Protein AF-A0A8K0KEV2-F1 (afdb_monomer_lite)

Foldseek 3Di:
DDPPDDVVVLVVLVVPQDPDPQDPVNVLVSLVVRDDACVRVCPWDDDPNHTDDQVVFWDWDQDPVGTDTDGNDDPPVVVVVVVVVVVVVVVPDDDDCPVVVPPDPPCVVVVVVVVVVVVVVVVVVVVVVVVVVVVVVVVVVVVVVVVVVVVVVVVVVVVVPDD

Radius of gyration: 33.53 Å; chains: 1; bounding box: 60×102×65 Å

InterPro domains:
  IPR001873 Epithelial sodium channel [PF00858] (26-107)

Secondary structure (DSSP, 8-state):
------HHHHHHHHHTS-SS---HHHHHHHHHHHSPPHHHH---EEETTEEE-HHHHEEEEEETTEEEEEESPPPHHHHHHHHHHHHHHHTSS---GGGGGG---TTHHHHHHHHHHHHHHHHHHHHHHHHHHHHHHHHHHHHHHHHHHHHHHHHHHTTSS--

Organism: Ladona fulva (NCBI:txid123851)

Structure (mmCIF, N/CA/C/O backbone):
data_AF-A0A8K0KEV2-F1
#
_entry.id   AF-A0A8K0KEV2-F1
#
loop_
_atom_site.group_PDB
_atom_site.id
_atom_site.type_symbol
_atom_site.label_atom_id
_atom_site.label_alt_id
_atom_site.label_comp_id
_atom_site.label_asym_id
_atom_site.label_entity_id
_atom_site.label_seq_id
_atom_site.pdbx_PDB_ins_code
_atom_site.Cartn_x
_atom_site.Cartn_y
_atom_site.Cartn_z
_atom_site.occupancy
_atom_site.B_iso_or_equiv
_atom_site.auth_seq_id
_atom_site.auth_comp_id
_atom_site.auth_asym_id
_atom_site.auth_atom_id
_atom_site.pdbx_PDB_model_num
ATOM 1 N N . MET A 1 1 ? -9.443 -19.935 -9.274 1.00 38.56 1 MET A N 1
ATOM 2 C CA . MET A 1 1 ? -9.101 -18.503 -9.389 1.00 38.56 1 MET A CA 1
ATOM 3 C C . MET A 1 1 ? -8.298 -18.367 -10.666 1.00 38.56 1 MET A C 1
ATOM 5 O O . MET A 1 1 ? -7.188 -18.873 -10.711 1.00 38.56 1 MET A O 1
ATOM 9 N N . GLY A 1 2 ? -8.920 -17.880 -11.739 1.00 42.03 2 GLY A N 1
ATOM 10 C CA . GLY A 1 2 ? -8.251 -17.722 -13.029 1.00 42.03 2 GLY A CA 1
ATOM 11 C C . GLY A 1 2 ? -7.565 -16.366 -13.070 1.00 42.03 2 GLY A C 1
ATOM 12 O O . GLY A 1 2 ? -8.233 -15.355 -12.869 1.00 42.03 2 GLY A O 1
ATOM 13 N N . LEU A 1 3 ? -6.253 -16.357 -13.295 1.00 48.03 3 LEU A N 1
ATOM 14 C CA . LEU A 1 3 ? -5.526 -15.158 -13.698 1.00 48.03 3 LEU A CA 1
ATOM 15 C C . LEU A 1 3 ? -5.929 -14.878 -15.147 1.00 48.03 3 LEU A C 1
ATOM 17 O O . LEU A 1 3 ? -5.425 -15.498 -16.081 1.00 48.03 3 LEU A O 1
ATOM 21 N N . GLY A 1 4 ? -6.958 -14.052 -15.311 1.00 49.03 4 GLY A N 1
ATOM 22 C CA . GLY A 1 4 ? -7.401 -13.577 -16.610 1.00 49.03 4 GLY A CA 1
ATOM 23 C C . GLY A 1 4 ? -6.484 -12.457 -17.061 1.00 49.03 4 GLY A C 1
ATOM 24 O O . GLY A 1 4 ? -6.820 -11.298 -16.870 1.00 49.03 4 GLY A O 1
ATOM 25 N N . ASN A 1 5 ? -5.350 -12.813 -17.654 1.00 61.78 5 ASN A N 1
ATOM 26 C CA . ASN A 1 5 ? -4.525 -11.853 -18.368 1.00 61.78 5 ASN A CA 1
ATOM 27 C C . ASN A 1 5 ? -4.583 -12.254 -19.841 1.00 61.78 5 ASN A C 1
ATOM 29 O O . ASN A 1 5 ? -4.048 -13.294 -20.231 1.00 61.78 5 ASN A O 1
ATOM 33 N N . ASN A 1 6 ? -5.298 -11.473 -20.650 1.00 62.66 6 ASN A N 1
ATOM 34 C CA . ASN A 1 6 ? -5.353 -11.695 -22.088 1.00 62.66 6 ASN A CA 1
ATOM 35 C C . ASN A 1 6 ? -3.971 -11.331 -22.646 1.00 62.66 6 ASN A C 1
ATOM 37 O O . ASN A 1 6 ? -3.511 -10.202 -22.478 1.00 62.66 6 ASN A O 1
ATOM 41 N N . THR A 1 7 ? -3.274 -12.274 -23.280 1.00 62.88 7 THR A N 1
ATOM 42 C CA . THR A 1 7 ? -1.902 -12.075 -23.792 1.00 62.88 7 THR A CA 1
ATOM 43 C C . THR A 1 7 ? -1.780 -10.865 -24.722 1.00 62.88 7 THR A C 1
ATOM 45 O O . THR A 1 7 ? -0.732 -10.230 -24.767 1.00 62.88 7 THR A O 1
ATOM 48 N N . SER A 1 8 ? -2.868 -10.489 -25.396 1.00 65.88 8 SER A N 1
ATOM 49 C CA . SER A 1 8 ? -2.966 -9.289 -26.228 1.00 65.88 8 SER A CA 1
ATOM 50 C C . SER A 1 8 ? -2.873 -7.966 -25.455 1.00 65.88 8 SER A C 1
ATOM 52 O O . SER A 1 8 ? -2.347 -6.997 -25.990 1.00 65.88 8 SER A O 1
ATOM 54 N N . GLU A 1 9 ? -3.365 -7.901 -24.215 1.00 69.25 9 GLU A N 1
ATOM 55 C CA . GLU A 1 9 ? -3.320 -6.679 -23.388 1.00 69.25 9 GLU A CA 1
ATOM 56 C C . GLU A 1 9 ? -1.922 -6.445 -22.819 1.00 69.25 9 GLU A C 1
ATOM 58 O O . GLU A 1 9 ? -1.433 -5.318 -22.787 1.00 69.25 9 GLU A O 1
ATOM 63 N N . ILE A 1 10 ? -1.245 -7.529 -22.437 1.00 69.94 10 ILE A N 1
ATOM 64 C CA . ILE A 1 10 ? 0.146 -7.471 -21.993 1.00 69.94 10 ILE A CA 1
ATOM 65 C C . ILE A 1 10 ? 1.051 -7.018 -23.146 1.00 69.94 10 ILE A C 1
ATOM 67 O O . ILE A 1 10 ? 1.910 -6.170 -22.931 1.00 69.94 10 ILE A O 1
ATOM 71 N N . SER A 1 11 ? 0.842 -7.512 -24.373 1.00 69.88 11 SER A N 1
ATOM 72 C CA . SER A 1 11 ? 1.622 -7.071 -25.539 1.00 69.88 11 SER A CA 1
ATOM 73 C C . SER A 1 11 ? 1.519 -5.565 -25.799 1.00 69.88 11 SER A C 1
ATOM 75 O O . SER A 1 11 ? 2.543 -4.943 -26.060 1.00 69.88 11 SER A O 1
ATOM 77 N N . ALA A 1 12 ? 0.334 -4.968 -25.643 1.00 75.81 12 ALA A N 1
ATOM 78 C CA . ALA A 1 12 ? 0.164 -3.520 -25.779 1.00 75.81 12 ALA A CA 1
ATOM 79 C C . ALA A 1 12 ? 0.930 -2.729 -24.697 1.00 75.81 12 ALA A C 1
ATOM 81 O O . ALA A 1 12 ? 1.456 -1.658 -24.971 1.00 75.81 12 ALA A O 1
ATOM 82 N N . LEU A 1 13 ? 1.059 -3.277 -23.482 1.00 71.38 13 LEU A N 1
ATOM 83 C CA . LEU A 1 13 ? 1.837 -2.657 -22.401 1.00 71.38 13 LEU A CA 1
ATOM 84 C C . LEU A 1 13 ? 3.355 -2.744 -22.621 1.00 71.38 13 LEU A C 1
ATOM 86 O O . LEU A 1 13 ? 4.089 -1.900 -22.111 1.00 71.38 13 LEU A O 1
ATOM 90 N N . TYR A 1 14 ? 3.833 -3.742 -23.371 1.00 70.12 14 TYR A N 1
ATOM 91 C CA . TYR A 1 14 ? 5.242 -3.840 -23.763 1.00 70.12 14 TYR A CA 1
ATOM 92 C C . TYR A 1 14 ? 5.615 -2.868 -24.889 1.00 70.12 14 TYR A C 1
ATOM 94 O O . TYR A 1 14 ? 6.769 -2.456 -24.964 1.00 70.12 14 TYR A O 1
ATOM 102 N N . GLU A 1 15 ? 4.663 -2.489 -25.746 1.00 75.62 15 GLU A N 1
ATOM 103 C CA . GLU A 1 15 ? 4.885 -1.507 -26.820 1.00 75.62 15 GLU A CA 1
ATOM 104 C C . GLU A 1 15 ? 5.100 -0.080 -26.282 1.00 75.62 15 GLU A C 1
ATOM 106 O O . GLU A 1 15 ? 5.803 0.707 -26.912 1.00 75.62 15 GLU A O 1
ATOM 111 N N . ASP A 1 16 ? 4.569 0.227 -25.093 1.00 69.25 16 ASP A N 1
ATOM 112 C CA . ASP A 1 16 ? 4.727 1.521 -24.413 1.00 69.25 16 ASP A CA 1
ATOM 113 C C . ASP A 1 16 ? 6.055 1.663 -23.638 1.00 69.25 16 ASP A C 1
ATOM 115 O O . ASP A 1 16 ? 6.343 2.736 -23.099 1.00 69.25 16 ASP A O 1
ATOM 119 N N . LEU A 1 17 ? 6.871 0.604 -23.541 1.00 70.88 17 LEU A N 1
ATOM 120 C CA . LEU A 1 17 ? 8.152 0.670 -22.833 1.00 70.88 17 LEU A CA 1
ATOM 121 C C . LEU A 1 17 ? 9.185 1.471 -23.645 1.00 70.88 17 LEU A C 1
ATOM 123 O O . LEU A 1 17 ? 9.342 1.243 -24.849 1.00 70.88 17 LEU A O 1
ATOM 127 N N . PRO A 1 18 ? 9.938 2.387 -23.009 1.00 67.50 18 PRO A N 1
ATOM 128 C CA . PRO A 1 18 ? 10.960 3.156 -23.702 1.00 67.50 18 PRO A CA 1
ATOM 129 C C . PRO A 1 18 ? 12.048 2.225 -24.253 1.00 67.50 18 PRO A C 1
ATOM 131 O O . PRO A 1 18 ? 12.607 1.390 -23.543 1.00 67.50 18 PRO A O 1
ATOM 134 N N . ALA A 1 19 ? 12.381 2.390 -25.533 1.00 66.12 19 ALA A N 1
ATOM 135 C CA . ALA A 1 19 ? 13.512 1.708 -26.152 1.00 66.12 19 ALA A CA 1
ATOM 136 C C . ALA A 1 19 ? 14.830 2.347 -25.660 1.00 66.12 19 ALA A C 1
ATOM 138 O O . ALA A 1 19 ? 15.356 3.262 -26.293 1.00 66.12 19 ALA A O 1
ATOM 139 N N . GLY A 1 20 ? 15.338 1.911 -24.503 1.00 73.75 20 GLY A N 1
ATOM 140 C CA . GLY A 1 20 ? 16.535 2.467 -23.858 1.00 73.75 20 GLY A CA 1
ATOM 141 C C . GLY A 1 20 ? 16.855 1.828 -22.500 1.00 73.75 20 GLY A C 1
ATOM 142 O O . GLY A 1 20 ? 16.303 0.783 -22.160 1.00 73.75 20 GLY A O 1
ATOM 143 N N . GLU A 1 21 ? 17.766 2.434 -21.729 1.00 77.75 21 GLU A N 1
ATOM 144 C CA . GLU A 1 21 ? 17.955 2.063 -20.317 1.00 77.75 21 GLU A CA 1
ATOM 145 C C . GLU A 1 21 ? 16.651 2.309 -19.551 1.00 77.75 21 GLU A C 1
ATOM 147 O O . GLU A 1 21 ? 16.097 3.403 -19.600 1.00 77.75 21 GLU A O 1
ATOM 152 N N . ILE A 1 22 ? 16.159 1.275 -18.868 1.00 75.38 22 ILE A N 1
ATOM 153 C CA . ILE A 1 22 ? 14.928 1.345 -18.080 1.00 75.38 22 ILE A CA 1
ATOM 154 C C . ILE A 1 22 ? 15.274 2.000 -16.743 1.00 75.38 22 ILE A C 1
ATOM 156 O O . ILE A 1 22 ? 16.034 1.429 -15.953 1.00 75.38 22 ILE A O 1
ATOM 160 N N . GLU A 1 23 ? 14.725 3.185 -16.476 1.00 82.38 23 GLU A N 1
ATOM 161 C CA . GLU A 1 23 ? 14.857 3.793 -15.156 1.00 82.38 23 GLU A CA 1
ATOM 162 C C . GLU A 1 23 ? 14.042 3.003 -14.122 1.00 82.38 23 GLU A C 1
ATOM 164 O O . GLU A 1 23 ? 13.037 2.353 -14.421 1.00 82.38 23 GLU A O 1
ATOM 169 N N . GLY A 1 24 ? 14.469 3.055 -12.859 1.00 77.62 24 GLY A N 1
ATOM 170 C CA . GLY A 1 24 ? 13.795 2.323 -11.784 1.00 77.62 24 GLY A CA 1
ATOM 171 C C . GLY A 1 24 ? 12.327 2.722 -11.595 1.00 77.62 24 GLY A C 1
ATOM 172 O O . GLY A 1 24 ? 11.545 1.913 -11.102 1.00 77.62 24 GLY A O 1
ATOM 173 N N . ASP A 1 25 ? 11.946 3.936 -11.989 1.00 81.06 25 ASP A N 1
ATOM 174 C CA . ASP A 1 25 ? 10.561 4.401 -11.912 1.00 81.06 25 ASP A CA 1
ATOM 175 C C . ASP A 1 25 ? 9.707 3.879 -13.083 1.00 81.06 25 ASP A C 1
ATOM 177 O O . ASP A 1 25 ? 8.580 3.448 -12.846 1.00 81.06 25 ASP A O 1
ATOM 181 N N . ASP A 1 26 ? 10.267 3.753 -14.293 1.00 82.12 26 ASP A N 1
ATOM 182 C CA . ASP A 1 26 ? 9.579 3.135 -15.440 1.00 82.12 26 ASP A CA 1
ATOM 183 C C . ASP A 1 26 ? 9.218 1.670 -15.154 1.00 82.12 26 ASP A C 1
ATOM 185 O O . ASP A 1 26 ? 8.117 1.204 -15.461 1.00 82.12 26 ASP A O 1
ATOM 189 N N . MET A 1 27 ? 10.132 0.940 -14.506 1.00 80.56 27 MET A N 1
ATOM 190 C CA . MET A 1 27 ? 9.892 -0.447 -14.108 1.00 80.56 27 MET A CA 1
ATOM 191 C C . MET A 1 27 ? 8.780 -0.556 -13.055 1.00 80.56 27 MET A C 1
ATOM 193 O O . MET A 1 27 ? 7.936 -1.447 -13.141 1.00 80.56 27 MET A O 1
ATOM 197 N N . LYS A 1 28 ? 8.742 0.347 -12.067 1.00 81.69 28 LYS A N 1
ATOM 198 C CA . LYS A 1 28 ? 7.675 0.365 -11.050 1.00 81.69 28 LYS A CA 1
ATOM 199 C C . LYS A 1 28 ? 6.312 0.627 -11.679 1.00 81.69 28 LYS A C 1
ATOM 201 O O . LYS A 1 28 ? 5.355 -0.076 -11.357 1.00 81.69 28 LYS A O 1
ATOM 206 N N . ASP A 1 29 ? 6.237 1.600 -12.583 1.00 83.62 29 ASP A N 1
ATOM 207 C CA . ASP A 1 29 ? 5.000 1.960 -13.272 1.00 83.62 29 ASP A CA 1
ATOM 208 C C . ASP A 1 29 ? 4.502 0.820 -14.161 1.00 83.62 29 ASP A C 1
ATOM 210 O O . ASP A 1 29 ? 3.303 0.533 -14.198 1.00 83.62 29 ASP A O 1
ATOM 214 N N . PHE A 1 30 ? 5.415 0.125 -14.843 1.00 83.44 30 PHE A N 1
ATOM 215 C CA . PHE A 1 30 ? 5.082 -1.079 -15.595 1.00 83.44 30 PHE A CA 1
ATOM 216 C C . PHE A 1 30 ? 4.527 -2.176 -14.679 1.00 83.44 30 PHE A C 1
ATOM 218 O O . PHE A 1 30 ? 3.430 -2.680 -14.924 1.00 83.44 30 PHE A O 1
ATOM 225 N N . MET A 1 31 ? 5.230 -2.496 -13.586 1.00 83.00 31 MET A N 1
ATOM 226 C CA . MET A 1 31 ? 4.808 -3.521 -12.624 1.00 83.00 31 MET A CA 1
ATOM 227 C C . MET A 1 31 ? 3.432 -3.222 -12.018 1.00 83.00 31 MET A C 1
ATOM 229 O O . MET A 1 31 ? 2.613 -4.13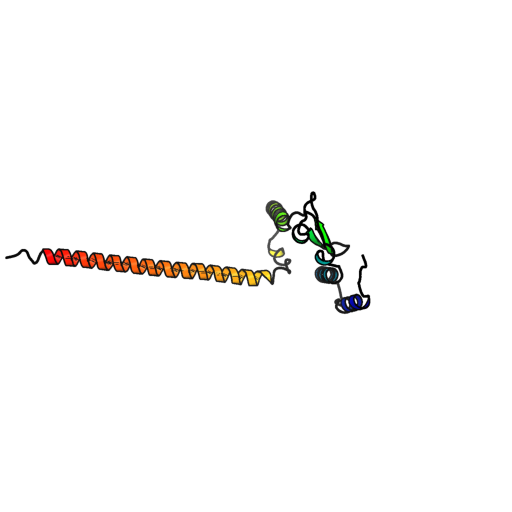4 -11.884 1.00 83.00 31 MET A O 1
ATOM 233 N N . ALA A 1 32 ? 3.146 -1.954 -11.715 1.00 82.50 32 ALA A N 1
ATOM 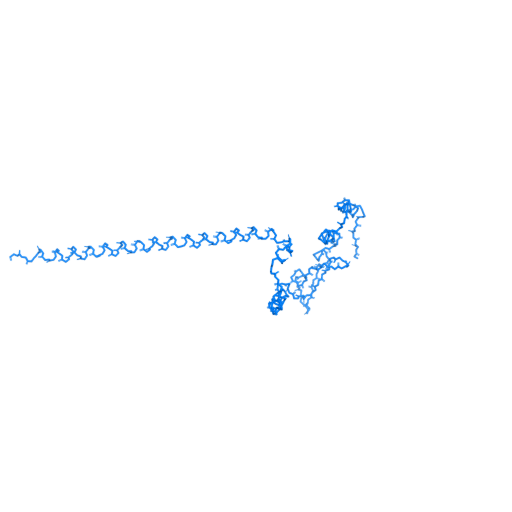234 C CA . ALA A 1 32 ? 1.848 -1.513 -11.209 1.00 82.50 32 ALA A CA 1
ATOM 235 C C . ALA A 1 32 ? 0.708 -1.673 -12.233 1.00 82.50 32 ALA A C 1
ATOM 237 O O . ALA A 1 32 ? -0.441 -1.856 -11.837 1.00 82.50 32 ALA A O 1
ATOM 238 N N . LYS A 1 33 ? 1.003 -1.619 -13.540 1.00 83.31 33 LYS A N 1
ATOM 239 C CA . LYS A 1 33 ? 0.006 -1.810 -14.608 1.00 83.31 33 LYS A CA 1
ATOM 240 C C . LYS A 1 33 ? -0.279 -3.281 -14.904 1.00 83.31 33 LYS A C 1
ATOM 242 O O . LYS A 1 33 ? -1.415 -3.617 -15.225 1.00 83.31 33 LYS A O 1
ATOM 247 N N . VAL A 1 34 ? 0.738 -4.143 -14.846 1.00 84.56 34 VAL A N 1
ATOM 248 C CA . VAL A 1 34 ? 0.605 -5.561 -15.240 1.00 84.56 34 VAL A CA 1
ATOM 249 C C . VAL A 1 34 ? 0.189 -6.481 -14.094 1.00 84.56 34 VAL A C 1
ATOM 251 O O . VAL A 1 34 ? -0.312 -7.580 -14.340 1.00 84.56 34 VAL A O 1
ATOM 254 N N . THR A 1 35 ? 0.397 -6.056 -12.847 1.00 85.50 35 THR A N 1
ATOM 255 C CA . THR A 1 35 ? 0.075 -6.859 -11.662 1.00 85.50 35 THR A CA 1
ATOM 256 C C . THR A 1 35 ? -1.332 -6.524 -11.157 1.00 85.50 35 THR A C 1
ATOM 258 O O . THR A 1 35 ? -1.672 -5.345 -11.062 1.00 85.50 35 THR A O 1
ATOM 261 N N . PRO A 1 36 ? -2.161 -7.518 -10.785 1.00 88.75 36 PRO A N 1
ATOM 262 C CA . PRO A 1 36 ? -3.433 -7.256 -10.116 1.00 88.75 36 PRO A CA 1
ATOM 263 C C . PRO A 1 36 ? -3.243 -6.449 -8.824 1.00 88.75 36 PRO A C 1
ATOM 265 O O . PRO A 1 36 ? -2.370 -6.770 -8.018 1.00 88.75 36 PRO A O 1
ATOM 268 N N . SER A 1 37 ? -4.091 -5.445 -8.589 1.00 91.38 37 SER A N 1
ATOM 269 C CA . SER A 1 37 ? -4.029 -4.649 -7.356 1.00 91.38 37 SER A CA 1
ATOM 270 C C . SER A 1 37 ? -4.533 -5.432 -6.140 1.00 91.38 37 SER A C 1
ATOM 272 O O . SER A 1 37 ? -5.286 -6.408 -6.270 1.00 91.38 37 SER A O 1
ATOM 274 N N . CYS A 1 38 ? -4.235 -4.956 -4.925 1.00 93.06 38 CYS A N 1
ATOM 275 C CA . CYS A 1 38 ? -4.778 -5.569 -3.709 1.00 93.06 38 CYS A CA 1
ATOM 276 C C . CYS A 1 38 ? -6.308 -5.547 -3.680 1.00 93.06 38 CYS A C 1
ATOM 278 O O . CYS A 1 38 ? -6.936 -6.479 -3.182 1.00 93.06 38 CYS A O 1
ATOM 280 N N . ARG A 1 39 ? -6.935 -4.519 -4.260 1.00 92.38 39 ARG A N 1
ATOM 281 C CA . ARG A 1 39 ? -8.398 -4.424 -4.395 1.00 92.38 39 ARG A CA 1
ATOM 282 C C . ARG A 1 39 ? -8.969 -5.513 -5.306 1.00 92.38 39 ARG A C 1
ATOM 284 O O . ARG A 1 39 ? -10.096 -5.988 -5.103 1.00 92.38 39 ARG A O 1
ATOM 291 N N . ASP A 1 40 ? -8.204 -5.925 -6.307 1.00 91.75 40 ASP A N 1
ATOM 292 C CA . ASP A 1 40 ? -8.638 -6.933 -7.265 1.00 91.75 40 ASP A CA 1
ATOM 293 C C . ASP A 1 40 ? -8.597 -8.335 -6.670 1.00 91.75 40 ASP A C 1
ATOM 295 O O . ASP A 1 40 ? -9.498 -9.127 -6.944 1.00 91.75 40 ASP A O 1
ATOM 299 N N . ILE A 1 41 ? -7.639 -8.614 -5.785 1.00 91.69 41 ILE A N 1
ATOM 300 C CA . ILE A 1 41 ? -7.470 -9.947 -5.193 1.00 91.69 41 ILE A CA 1
ATOM 301 C C . ILE A 1 41 ? -8.109 -10.091 -3.802 1.00 91.69 41 ILE A C 1
ATOM 303 O O . ILE A 1 41 ? -8.675 -11.141 -3.487 1.00 91.69 41 ILE A O 1
ATOM 307 N N . LEU A 1 42 ? -8.101 -9.044 -2.972 1.00 95.25 42 LEU A N 1
ATOM 308 C CA . LEU A 1 42 ? -8.627 -9.076 -1.606 1.00 95.25 42 LEU A CA 1
ATOM 309 C C . LEU A 1 42 ? -10.118 -8.729 -1.593 1.00 95.25 42 LEU A C 1
ATOM 311 O O . LEU A 1 42 ? -10.518 -7.581 -1.408 1.00 95.25 42 LEU A O 1
ATOM 315 N N . LYS A 1 43 ? -10.970 -9.739 -1.782 1.00 94.12 43 LYS A N 1
ATOM 316 C CA . LYS A 1 43 ? -12.430 -9.539 -1.775 1.00 94.12 43 LYS A CA 1
ATOM 317 C C . LYS A 1 43 ? -13.046 -9.554 -0.377 1.00 94.12 43 LYS A C 1
ATOM 319 O O . LYS A 1 43 ? -14.033 -8.866 -0.153 1.00 94.12 43 LYS A O 1
ATOM 324 N N . HIS A 1 44 ? -12.517 -10.374 0.530 1.00 95.38 44 HIS A N 1
ATOM 325 C CA . HIS A 1 44 ? -13.075 -10.585 1.868 1.00 95.38 44 HIS A CA 1
ATOM 326 C C . HIS A 1 44 ? -11.948 -10.794 2.879 1.00 95.38 44 HIS A C 1
ATOM 328 O O . HIS A 1 44 ? -11.103 -11.663 2.676 1.00 95.38 44 HIS A O 1
ATOM 334 N N . CYS A 1 45 ? -11.977 -10.055 3.990 1.00 96.25 45 CYS A N 1
ATOM 335 C CA . CYS A 1 45 ? -10.996 -10.178 5.064 1.00 96.25 45 CYS A CA 1
ATOM 336 C C . CYS A 1 45 ? -11.681 -10.419 6.406 1.00 96.25 45 CYS A C 1
ATOM 338 O O . CYS A 1 45 ? -12.727 -9.841 6.713 1.00 96.25 45 CYS A O 1
ATOM 340 N N . ARG A 1 46 ? -11.070 -11.282 7.219 1.00 97.31 46 ARG A N 1
ATOM 341 C C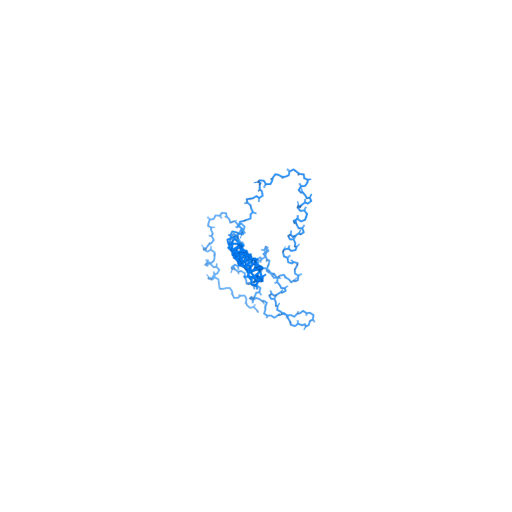A . ARG A 1 46 ? -11.436 -11.476 8.620 1.00 97.31 46 ARG A CA 1
ATOM 342 C C . ARG A 1 46 ? -10.179 -11.473 9.469 1.00 97.31 46 ARG A C 1
ATOM 344 O O . ARG A 1 46 ? -9.221 -12.165 9.137 1.00 97.31 46 ARG A O 1
ATOM 351 N N . TRP A 1 47 ? -10.211 -10.755 10.581 1.00 95.88 47 TRP A N 1
ATOM 352 C CA . TRP A 1 47 ? -9.135 -10.747 11.562 1.00 95.88 47 TRP A CA 1
ATOM 353 C C . TRP A 1 47 ? -9.710 -11.017 12.945 1.00 95.88 47 TRP A C 1
ATOM 355 O O . TRP A 1 47 ? -10.722 -10.435 13.329 1.00 95.88 47 TRP A O 1
ATOM 365 N N . ALA A 1 48 ? -9.112 -11.973 13.662 1.00 95.69 48 ALA A N 1
ATOM 366 C CA . ALA A 1 48 ? -9.606 -12.451 14.954 1.00 95.69 48 ALA A CA 1
ATOM 367 C C . ALA A 1 48 ? -11.095 -12.870 14.922 1.00 95.69 48 ALA A C 1
ATOM 369 O O . ALA A 1 48 ? -11.823 -12.705 15.893 1.00 95.69 48 ALA A O 1
ATOM 370 N N . GLY A 1 49 ? -11.558 -13.398 13.783 1.00 96.12 49 GLY A N 1
ATOM 371 C CA . GLY A 1 49 ? -12.952 -13.806 13.568 1.00 96.12 49 GLY A CA 1
ATOM 372 C C . GLY A 1 49 ? -13.899 -12.684 13.127 1.00 96.12 49 GLY A C 1
ATOM 373 O O . GLY A 1 49 ? -14.991 -12.978 12.638 1.00 96.12 49 GLY A O 1
ATOM 374 N N . PHE A 1 50 ? -13.479 -11.420 13.204 1.00 97.25 50 PHE A N 1
ATOM 375 C CA . PHE A 1 50 ? -14.299 -10.271 12.825 1.00 97.25 50 PHE A CA 1
ATOM 376 C C . PHE A 1 50 ? -14.093 -9.892 11.356 1.00 97.25 50 PHE A C 1
ATOM 378 O O . PHE A 1 50 ? -12.951 -9.877 10.893 1.00 97.25 50 PHE A O 1
ATOM 385 N N . PRO A 1 51 ? -15.167 -9.594 10.599 1.00 97.44 51 PRO A N 1
ATOM 386 C CA . PRO A 1 51 ? -15.036 -9.039 9.259 1.00 97.44 51 PRO A CA 1
ATOM 387 C C . PRO A 1 51 ? -14.395 -7.651 9.333 1.00 97.44 51 PRO A C 1
ATOM 389 O O . PRO A 1 51 ? -14.782 -6.831 10.164 1.00 97.44 51 PRO A O 1
ATOM 392 N N . ILE A 1 52 ? -13.426 -7.399 8.457 1.00 96.81 52 ILE A N 1
ATOM 393 C CA . ILE A 1 52 ? -12.712 -6.121 8.374 1.00 96.81 52 ILE A CA 1
ATOM 394 C C . ILE A 1 52 ? -12.583 -5.673 6.919 1.00 96.81 52 ILE A C 1
ATOM 396 O O . ILE A 1 52 ? -12.662 -6.490 5.996 1.00 96.81 52 ILE A O 1
ATOM 400 N N . ASN A 1 53 ? -12.349 -4.380 6.712 1.00 95.56 53 ASN A N 1
ATOM 401 C CA . ASN A 1 53 ? -12.046 -3.844 5.394 1.00 95.56 53 ASN A CA 1
ATOM 402 C C . ASN A 1 53 ? -10.598 -4.185 5.008 1.00 95.56 53 ASN A C 1
ATOM 404 O O . ASN A 1 53 ? -9.655 -3.715 5.640 1.00 95.56 53 ASN A O 1
ATOM 408 N N . CYS A 1 54 ? -10.419 -4.986 3.955 1.00 95.44 54 CYS A N 1
ATOM 409 C CA . CYS A 1 54 ? -9.097 -5.382 3.466 1.00 95.44 54 CYS A CA 1
ATOM 410 C C . CYS A 1 54 ? -8.200 -4.179 3.140 1.00 95.44 54 CYS A C 1
ATOM 412 O O . CYS A 1 54 ? -7.017 -4.192 3.466 1.00 95.44 54 CYS A O 1
ATOM 414 N N . LEU A 1 55 ? -8.765 -3.133 2.530 1.00 92.00 55 LEU A N 1
ATOM 415 C CA . LEU A 1 55 ? -8.005 -1.975 2.047 1.00 92.00 55 LEU A CA 1
ATOM 416 C C . LEU A 1 55 ? -7.546 -1.037 3.169 1.00 92.00 55 LEU A C 1
ATOM 418 O O . LEU A 1 55 ? -6.758 -0.134 2.920 1.00 92.00 55 LEU A O 1
ATOM 422 N N . GLU A 1 56 ? -8.041 -1.235 4.391 1.00 92.25 56 GLU A N 1
ATOM 423 C CA . GLU A 1 56 ? -7.621 -0.461 5.564 1.00 92.25 56 GLU A CA 1
ATOM 424 C C . GLU A 1 56 ? -6.452 -1.113 6.312 1.00 92.25 56 GLU A C 1
ATOM 426 O O . GLU A 1 56 ? -5.750 -0.432 7.054 1.00 92.25 56 GLU A O 1
ATOM 431 N N . VAL A 1 57 ? -6.237 -2.422 6.139 1.00 92.81 57 VAL A N 1
ATOM 432 C CA . VAL A 1 57 ? -5.238 -3.186 6.912 1.00 92.81 57 VAL A CA 1
ATOM 433 C C . VAL A 1 57 ? -4.113 -3.784 6.069 1.00 92.81 57 VAL A C 1
ATOM 435 O O . VAL A 1 57 ? -3.114 -4.243 6.629 1.00 92.81 57 VAL A O 1
ATOM 438 N N . PHE A 1 58 ? -4.270 -3.798 4.744 1.00 94.88 58 PHE A N 1
ATOM 439 C CA . PHE A 1 58 ? -3.223 -4.169 3.799 1.00 94.88 58 PHE A CA 1
ATOM 440 C C . PHE A 1 58 ? -2.650 -2.924 3.121 1.00 94.88 58 PHE A C 1
ATOM 442 O O . PHE A 1 58 ? -3.389 -2.011 2.763 1.00 94.88 58 PHE A O 1
ATOM 449 N N . SER A 1 59 ? -1.335 -2.907 2.922 1.00 91.56 59 SER A N 1
ATOM 450 C CA . SER A 1 59 ? -0.621 -1.899 2.133 1.00 91.56 59 SER A CA 1
ATOM 451 C C . SER A 1 59 ? -0.006 -2.530 0.889 1.00 91.56 59 SER A C 1
ATOM 453 O O . SER A 1 59 ? 0.521 -3.642 0.956 1.00 91.56 59 SER A O 1
ATOM 455 N N . GLU A 1 60 ? -0.060 -1.811 -0.229 1.00 91.00 60 GLU A N 1
ATOM 456 C CA . GLU A 1 60 ? 0.629 -2.186 -1.466 1.00 91.00 60 GLU A CA 1
ATOM 457 C C . GLU A 1 60 ? 2.126 -1.885 -1.340 1.00 91.00 60 GLU A C 1
ATOM 459 O O . GLU A 1 60 ? 2.522 -0.796 -0.918 1.00 91.00 60 GLU A O 1
ATOM 464 N N . ILE A 1 61 ? 2.962 -2.863 -1.684 1.00 89.19 61 ILE A N 1
ATOM 465 C CA . ILE A 1 61 ? 4.421 -2.748 -1.704 1.00 89.19 61 ILE A CA 1
ATOM 466 C C . ILE A 1 61 ? 4.956 -3.283 -3.032 1.00 89.19 61 ILE A C 1
ATOM 468 O O . ILE A 1 61 ? 4.480 -4.300 -3.530 1.00 89.19 61 ILE A O 1
ATOM 472 N N . ILE A 1 62 ? 5.947 -2.605 -3.609 1.00 86.62 62 ILE A N 1
ATOM 473 C CA . ILE A 1 62 ? 6.631 -3.082 -4.816 1.00 86.62 62 ILE A CA 1
ATOM 474 C C . ILE A 1 62 ? 7.820 -3.945 -4.392 1.00 86.62 62 ILE A C 1
ATOM 476 O O . ILE A 1 62 ? 8.630 -3.532 -3.562 1.00 86.62 62 ILE A O 1
ATOM 480 N N . THR A 1 63 ? 7.904 -5.136 -4.972 1.00 87.25 63 THR A N 1
ATOM 481 C CA . THR A 1 63 ? 8.945 -6.149 -4.754 1.00 87.25 63 THR A CA 1
ATOM 482 C C . THR A 1 63 ? 9.509 -6.616 -6.098 1.00 87.25 63 THR A C 1
ATOM 484 O O . THR A 1 63 ? 9.031 -6.200 -7.154 1.00 87.25 63 THR A O 1
ATOM 487 N N . ASP A 1 64 ? 10.525 -7.472 -6.071 1.00 83.69 64 ASP A N 1
ATOM 488 C CA . ASP A 1 64 ? 11.041 -8.175 -7.252 1.00 83.69 64 ASP A CA 1
ATOM 489 C C . ASP A 1 64 ? 9.997 -9.098 -7.902 1.00 83.69 64 ASP A C 1
ATOM 491 O O . ASP A 1 64 ? 10.021 -9.282 -9.117 1.00 83.69 64 ASP A O 1
ATOM 495 N N . ASP A 1 65 ? 9.027 -9.574 -7.121 1.00 83.38 65 ASP A N 1
ATOM 496 C CA . ASP A 1 65 ? 7.866 -10.336 -7.596 1.00 83.38 65 ASP A CA 1
ATOM 497 C C . ASP A 1 65 ? 6.704 -9.452 -8.109 1.00 83.38 65 ASP A C 1
ATOM 499 O O . ASP A 1 65 ? 5.633 -9.957 -8.455 1.00 83.38 65 ASP A O 1
ATOM 503 N N . GLY A 1 66 ? 6.885 -8.127 -8.161 1.00 84.56 66 GLY A N 1
ATOM 504 C CA . GLY A 1 66 ? 5.857 -7.166 -8.570 1.00 84.56 66 GLY A CA 1
ATOM 505 C C . GLY A 1 66 ? 5.121 -6.524 -7.390 1.00 84.56 66 GLY A C 1
ATOM 506 O O . GLY A 1 66 ? 5.710 -6.275 -6.333 1.00 84.56 66 GLY A O 1
ATOM 507 N N . LEU A 1 67 ? 3.840 -6.187 -7.587 1.00 88.69 67 LEU A N 1
ATOM 508 C CA . LEU A 1 67 ? 3.008 -5.513 -6.584 1.00 88.69 67 LEU A CA 1
ATOM 509 C C . LEU A 1 67 ? 2.398 -6.520 -5.594 1.00 88.69 67 LEU A C 1
ATOM 511 O O . LEU A 1 67 ? 1.597 -7.378 -5.958 1.00 88.69 67 LEU A O 1
ATOM 515 N N . CYS A 1 68 ? 2.767 -6.384 -4.322 1.00 90.94 68 CYS A N 1
ATOM 516 C CA . CYS A 1 68 ? 2.403 -7.286 -3.233 1.00 90.94 68 CYS A CA 1
ATOM 517 C C . CYS A 1 68 ? 1.535 -6.588 -2.173 1.00 90.94 68 CYS A C 1
ATOM 519 O O . CYS A 1 68 ? 1.657 -5.387 -1.936 1.00 90.94 68 CYS A O 1
ATOM 521 N N . CYS A 1 69 ? 0.694 -7.361 -1.478 1.00 93.50 69 CYS A N 1
ATOM 522 C CA . CYS A 1 69 ? -0.159 -6.880 -0.386 1.00 93.50 69 CYS A CA 1
ATOM 523 C C . CYS A 1 69 ? 0.402 -7.308 0.967 1.00 93.50 69 CYS A C 1
ATOM 525 O O . CYS A 1 69 ? 0.425 -8.499 1.277 1.00 93.50 69 CYS A O 1
ATOM 527 N N . SER A 1 70 ? 0.786 -6.351 1.807 1.00 94.00 70 SER A N 1
ATOM 528 C CA . SER A 1 70 ? 1.339 -6.629 3.133 1.00 94.00 70 SER A CA 1
ATOM 529 C C . SER A 1 70 ? 0.364 -6.254 4.243 1.00 94.00 70 SER A C 1
ATOM 531 O O . SER A 1 70 ? -0.153 -5.140 4.274 1.00 94.00 70 SER A O 1
ATOM 533 N N . PHE A 1 71 ? 0.093 -7.192 5.149 1.00 95.25 71 PHE A N 1
ATOM 534 C CA . PHE A 1 71 ? -0.828 -7.006 6.269 1.00 95.25 71 PHE A CA 1
ATOM 535 C C . PHE A 1 71 ? -0.114 -6.415 7.481 1.00 95.25 71 PHE A C 1
ATOM 537 O O . PHE A 1 71 ? 0.965 -6.880 7.848 1.00 95.25 71 PHE A O 1
ATOM 544 N N . ASN A 1 72 ? -0.778 -5.479 8.166 1.00 90.94 72 ASN A N 1
ATOM 545 C CA . ASN A 1 72 ? -0.343 -4.979 9.473 1.00 90.94 72 ASN A CA 1
ATOM 546 C C . ASN A 1 72 ? 1.091 -4.413 9.451 1.00 90.94 72 ASN A C 1
ATOM 548 O O . ASN A 1 72 ? 1.898 -4.637 10.356 1.00 90.94 72 ASN A O 1
ATOM 552 N N . THR A 1 73 ? 1.417 -3.689 8.383 1.00 89.44 73 THR A N 1
ATOM 553 C CA . THR A 1 73 ? 2.689 -2.985 8.252 1.00 89.44 73 THR A CA 1
ATOM 554 C C . THR A 1 73 ? 2.685 -1.683 9.030 1.00 89.44 73 THR A C 1
ATOM 556 O O . THR A 1 73 ? 1.668 -0.995 9.128 1.00 89.44 73 THR A O 1
ATOM 559 N N . ILE A 1 74 ? 3.860 -1.299 9.525 1.00 85.12 74 ILE A N 1
ATOM 560 C CA . ILE A 1 74 ? 4.066 0.036 10.080 1.00 85.12 74 ILE A CA 1
ATOM 561 C C . ILE A 1 74 ? 3.900 1.054 8.940 1.00 85.12 74 ILE A C 1
ATOM 563 O O . ILE A 1 74 ? 4.556 0.906 7.907 1.00 85.12 74 ILE A O 1
ATOM 567 N N . PRO A 1 75 ? 3.058 2.089 9.104 1.00 79.81 75 PRO A N 1
ATOM 568 C CA . PRO A 1 75 ? 2.931 3.147 8.115 1.00 79.81 75 PRO A CA 1
ATOM 569 C C . PRO A 1 75 ? 4.281 3.773 7.753 1.00 79.81 75 PRO A C 1
ATOM 571 O O . PRO A 1 75 ? 5.081 4.090 8.636 1.00 79.81 75 PRO A O 1
ATOM 574 N N . GLN A 1 76 ? 4.500 4.024 6.461 1.00 75.31 76 GLN A N 1
ATOM 575 C CA . GLN A 1 76 ? 5.769 4.551 5.941 1.00 75.31 76 GLN A CA 1
ATOM 576 C C . GLN A 1 76 ? 6.213 5.842 6.647 1.00 75.31 76 GLN A C 1
ATOM 578 O O . GLN A 1 76 ? 7.386 6.005 6.959 1.00 75.31 76 GLN A O 1
ATOM 583 N N . TYR A 1 77 ? 5.282 6.730 7.011 1.00 77.69 77 TYR A N 1
ATOM 584 C CA . TYR A 1 77 ? 5.620 7.969 7.721 1.00 77.69 77 TYR A CA 1
ATOM 585 C C . TYR A 1 77 ? 6.236 7.735 9.115 1.00 77.69 77 TYR A C 1
ATOM 587 O O . TYR A 1 77 ? 7.031 8.551 9.581 1.00 77.69 77 TYR A O 1
ATOM 595 N N . LEU A 1 78 ? 5.900 6.629 9.793 1.00 79.12 78 LEU A N 1
ATOM 596 C CA . LEU A 1 78 ? 6.508 6.271 11.079 1.00 79.12 78 LEU A CA 1
ATOM 597 C C . LEU A 1 78 ? 7.918 5.707 10.895 1.00 79.12 78 LEU A C 1
ATOM 599 O O . LEU A 1 78 ? 8.797 6.018 11.698 1.00 79.12 78 LEU A O 1
ATOM 603 N N . LEU A 1 79 ? 8.142 4.936 9.828 1.00 78.62 79 LEU A N 1
ATOM 604 C CA . LEU A 1 79 ? 9.474 4.456 9.452 1.00 78.62 79 LEU A CA 1
ATOM 605 C C . LEU A 1 79 ? 10.379 5.628 9.051 1.00 78.62 79 LEU A C 1
ATOM 607 O O . LEU A 1 79 ? 11.507 5.731 9.530 1.00 78.62 79 LEU A O 1
ATOM 611 N N . ASN A 1 80 ? 9.851 6.568 8.266 1.00 77.12 80 ASN A N 1
ATOM 612 C CA . ASN A 1 80 ? 10.572 7.763 7.839 1.00 77.12 80 ASN A CA 1
ATOM 613 C C . ASN A 1 80 ? 10.947 8.653 9.021 1.00 77.12 80 ASN A C 1
ATOM 615 O O . ASN A 1 80 ? 12.063 9.142 9.065 1.00 77.12 80 ASN A O 1
ATOM 619 N N . ARG A 1 81 ? 10.087 8.791 10.040 1.00 72.56 81 ARG A N 1
ATOM 620 C CA . ARG A 1 81 ? 10.443 9.526 11.264 1.00 72.56 81 ARG A CA 1
ATOM 621 C C . ARG A 1 81 ? 11.640 8.905 11.986 1.00 72.56 81 ARG A C 1
ATOM 623 O O . ARG A 1 81 ? 12.467 9.627 12.541 1.00 72.56 81 ARG A O 1
ATOM 630 N N . GLN A 1 82 ? 11.716 7.578 12.018 1.00 69.12 82 GLN A N 1
ATOM 631 C CA . GLN A 1 82 ? 12.849 6.880 12.614 1.00 69.12 82 GLN A CA 1
ATOM 632 C C . GLN A 1 82 ? 14.113 7.070 11.771 1.00 69.12 82 GLN A C 1
ATOM 634 O O . GLN A 1 82 ? 15.173 7.334 12.333 1.00 69.12 82 GLN A O 1
ATOM 639 N N . LEU A 1 83 ? 13.985 7.030 10.444 1.00 68.56 83 LEU A N 1
ATOM 640 C CA . LEU A 1 83 ? 15.079 7.339 9.531 1.00 68.56 83 LEU A CA 1
ATOM 641 C C . LEU A 1 83 ? 15.538 8.798 9.676 1.00 68.56 83 LEU A C 1
ATOM 643 O O . LEU A 1 83 ? 16.732 9.040 9.753 1.00 68.56 83 LEU A O 1
ATOM 647 N N . ASP A 1 84 ? 14.626 9.760 9.803 1.00 73.56 84 ASP A N 1
ATOM 648 C CA . ASP A 1 84 ? 14.929 11.179 10.012 1.00 73.56 84 ASP A CA 1
ATOM 649 C C . ASP A 1 84 ? 15.643 11.414 11.344 1.00 73.56 84 ASP A C 1
ATOM 651 O O . ASP A 1 84 ? 16.608 12.178 11.407 1.00 73.56 84 ASP A O 1
ATOM 655 N N . ALA A 1 85 ? 15.197 10.737 12.407 1.00 69.31 85 ALA A N 1
ATOM 656 C CA . ALA A 1 85 ? 15.854 10.767 13.707 1.00 69.31 85 ALA A CA 1
ATOM 657 C C . ALA A 1 85 ? 17.275 10.184 13.616 1.00 69.31 85 ALA A C 1
ATOM 659 O O . ALA A 1 85 ? 18.230 10.837 14.030 1.00 69.31 85 ALA A O 1
ATOM 660 N N . GLN A 1 86 ? 17.443 9.025 12.979 1.00 66.12 86 GLN A N 1
ATOM 661 C CA . GLN A 1 86 ? 18.752 8.395 12.774 1.00 66.12 86 GLN A CA 1
ATOM 662 C C . GLN A 1 86 ? 19.672 9.224 11.859 1.00 66.12 86 GLN A C 1
ATOM 664 O O . GLN A 1 86 ? 20.855 9.398 12.144 1.00 66.12 86 GLN A O 1
ATOM 669 N N . LEU A 1 87 ? 19.140 9.812 10.786 1.00 65.44 87 LEU A N 1
ATOM 670 C CA . LEU A 1 87 ? 19.865 10.724 9.899 1.00 65.44 87 LEU A CA 1
ATOM 671 C C . LEU A 1 87 ? 20.244 12.023 10.616 1.00 65.44 87 LEU A C 1
ATOM 673 O O . LEU A 1 87 ? 21.275 12.611 10.299 1.00 65.44 87 LEU A O 1
ATOM 677 N N . SER A 1 88 ? 19.445 12.485 11.583 1.00 66.25 88 SER A N 1
ATOM 678 C CA . SER A 1 88 ? 19.791 13.648 12.407 1.00 66.25 88 SER A CA 1
ATOM 679 C C . SER A 1 88 ? 20.988 13.384 13.325 1.00 66.25 88 SER A C 1
ATOM 681 O O . SER A 1 88 ? 21.806 14.283 13.516 1.00 66.25 88 SER A O 1
ATOM 683 N N . GLU A 1 89 ? 21.151 12.148 13.801 1.00 61.69 89 GLU A N 1
ATOM 684 C CA . GLU A 1 89 ? 22.311 11.708 14.586 1.00 61.69 89 GLU A CA 1
ATOM 685 C C . GLU A 1 89 ? 23.563 11.541 13.708 1.00 61.69 89 GLU A C 1
ATOM 687 O O . GLU A 1 89 ? 24.663 11.921 14.108 1.00 61.69 89 GLU A O 1
ATOM 692 N N . LEU A 1 90 ? 23.397 11.073 12.466 1.00 62.59 90 LEU A N 1
ATOM 693 C CA . LEU A 1 90 ? 24.484 10.936 11.486 1.00 62.59 90 LEU A CA 1
ATOM 694 C C . LEU A 1 90 ? 24.954 12.270 10.874 1.00 62.59 90 LEU A C 1
ATOM 696 O O . LEU A 1 90 ? 26.036 12.329 10.292 1.00 62.59 90 LEU A O 1
ATOM 700 N N . LYS A 1 91 ? 24.199 13.368 11.027 1.00 54.47 91 LYS A N 1
ATOM 701 C CA . LYS A 1 91 ? 24.606 14.716 10.572 1.00 54.47 91 LYS A CA 1
ATOM 702 C C . LYS A 1 91 ? 25.789 15.309 11.355 1.00 54.47 91 LYS A C 1
ATOM 704 O O . LYS A 1 91 ? 26.280 16.374 10.984 1.00 54.47 91 LYS A O 1
ATOM 709 N N . ILE A 1 92 ? 26.308 14.622 12.375 1.00 57.31 92 ILE A N 1
ATOM 710 C CA . ILE A 1 92 ? 27.529 15.003 13.101 1.00 57.31 92 ILE A CA 1
ATOM 711 C C . ILE A 1 92 ? 28.738 14.232 12.540 1.00 57.31 92 ILE A C 1
ATOM 713 O O . ILE A 1 92 ? 29.359 13.448 13.241 1.00 57.31 92 ILE A O 1
ATOM 717 N N . SER A 1 93 ? 29.057 14.424 11.255 1.00 51.53 93 SER A N 1
ATOM 718 C CA . SER A 1 93 ? 30.420 14.335 10.688 1.00 51.53 93 SER A CA 1
ATOM 719 C C . SER A 1 93 ? 30.371 14.550 9.164 1.00 51.53 93 SER A C 1
ATOM 721 O O . SER A 1 93 ? 30.239 13.617 8.379 1.00 51.53 93 SER A O 1
ATOM 723 N N . GLY A 1 94 ? 30.465 15.808 8.723 1.00 51.97 94 GLY A N 1
ATOM 724 C CA . GLY A 1 94 ? 31.111 16.132 7.443 1.00 51.97 94 GLY A CA 1
ATOM 725 C C . GLY A 1 94 ? 30.354 15.959 6.117 1.00 51.97 94 GLY A C 1
ATOM 726 O O . GLY A 1 94 ? 31.003 16.086 5.080 1.00 51.97 94 GLY A O 1
ATOM 727 N N . TYR A 1 95 ? 29.036 15.732 6.076 1.00 41.28 95 TYR A N 1
ATOM 728 C CA . TYR A 1 95 ? 28.310 15.705 4.792 1.00 41.28 95 TYR A CA 1
ATOM 729 C C . TYR A 1 95 ? 27.728 17.082 4.421 1.00 41.28 95 TYR A C 1
ATOM 731 O O . TYR A 1 95 ? 26.945 17.664 5.170 1.00 41.28 95 TYR A O 1
ATOM 739 N N . ASN A 1 96 ? 28.109 17.619 3.257 1.00 49.38 96 ASN A N 1
ATOM 740 C CA . ASN A 1 96 ? 27.653 18.925 2.773 1.00 49.38 96 ASN A CA 1
ATOM 741 C C . ASN A 1 96 ? 26.261 18.794 2.114 1.00 49.38 96 ASN A C 1
ATOM 743 O O . ASN A 1 96 ? 26.081 18.057 1.146 1.00 49.38 96 ASN A O 1
ATOM 747 N N . GLN A 1 97 ? 25.270 19.523 2.636 1.00 52.75 97 GLN A N 1
ATOM 748 C CA . GLN A 1 97 ? 23.832 19.450 2.301 1.00 52.75 97 GLN A CA 1
ATOM 749 C C . GLN A 1 97 ? 23.493 19.823 0.832 1.00 52.75 97 GLN A C 1
ATOM 751 O O . GLN A 1 97 ? 22.351 19.688 0.398 1.00 52.75 97 GLN A O 1
ATOM 756 N N . SER A 1 98 ? 24.458 20.283 0.034 1.00 52.59 98 SER A N 1
ATOM 757 C CA . SER A 1 98 ? 24.272 20.706 -1.363 1.00 52.59 98 SER A CA 1
ATOM 758 C C . SER A 1 98 ? 24.058 19.554 -2.359 1.00 52.59 98 SER A C 1
ATOM 760 O O . SER A 1 98 ? 23.615 19.804 -3.480 1.00 52.59 98 SER A O 1
ATOM 762 N N . SER A 1 99 ? 24.296 18.305 -1.951 1.00 45.50 99 SER A N 1
ATOM 763 C CA . SER A 1 99 ? 24.083 17.104 -2.777 1.00 45.50 99 SER A CA 1
ATOM 764 C C . SER A 1 99 ? 22.712 16.444 -2.573 1.00 45.50 99 SER A C 1
ATOM 766 O O . SER A 1 99 ? 22.291 15.654 -3.409 1.00 45.50 99 SER A O 1
ATOM 768 N N . ILE A 1 100 ? 21.999 16.767 -1.484 1.00 48.94 100 ILE A N 1
ATOM 769 C CA . ILE A 1 100 ? 20.737 16.096 -1.098 1.00 48.94 100 ILE A CA 1
ATOM 770 C C . ILE A 1 100 ? 19.515 16.735 -1.780 1.00 48.94 100 ILE A C 1
ATOM 772 O O . ILE A 1 100 ? 18.468 16.113 -1.912 1.00 48.94 100 ILE A O 1
ATOM 776 N N . ASN A 1 101 ? 19.654 17.937 -2.338 1.00 46.72 101 ASN A N 1
ATOM 777 C CA . ASN A 1 101 ? 18.544 18.620 -3.009 1.00 46.72 101 ASN A CA 1
ATOM 778 C C . ASN A 1 101 ? 18.299 18.151 -4.461 1.00 46.72 101 ASN A C 1
ATOM 780 O O . ASN A 1 101 ? 17.642 18.864 -5.218 1.00 46.72 101 ASN A O 1
ATOM 784 N N . LYS A 1 102 ? 18.841 16.999 -4.887 1.00 48.72 102 LYS A N 1
ATOM 785 C CA . LYS A 1 102 ? 18.696 16.499 -6.269 1.00 48.72 102 LYS A CA 1
ATOM 786 C C . LYS A 1 102 ? 17.956 15.168 -6.430 1.00 48.72 102 LYS A C 1
ATOM 788 O O . LYS A 1 102 ? 17.754 14.766 -7.569 1.00 48.72 102 LYS A O 1
ATOM 793 N N . THR A 1 103 ? 17.462 14.540 -5.365 1.00 45.06 103 THR A N 1
ATOM 794 C CA . THR A 1 103 ? 16.793 13.229 -5.486 1.00 45.06 103 THR A CA 1
ATOM 795 C C . THR A 1 103 ? 15.594 13.078 -4.548 1.00 45.06 103 THR A C 1
ATOM 797 O O . THR A 1 103 ? 15.587 12.237 -3.662 1.00 45.06 103 THR A O 1
ATOM 800 N N . THR A 1 104 ? 14.539 13.859 -4.790 1.00 40.25 104 THR A N 1
ATOM 801 C CA . THR A 1 104 ? 13.144 13.422 -4.573 1.00 40.25 104 THR A CA 1
ATOM 802 C C . THR A 1 104 ? 12.287 13.953 -5.729 1.00 40.25 104 THR A C 1
ATOM 804 O O . THR A 1 104 ? 11.793 15.078 -5.736 1.00 40.25 104 THR A O 1
ATOM 807 N N . PHE A 1 105 ? 12.202 13.160 -6.798 1.00 46.31 105 PHE A N 1
ATOM 808 C CA . PHE A 1 105 ? 11.541 13.515 -8.061 1.00 46.31 105 PHE A CA 1
ATOM 809 C C . PHE A 1 105 ? 10.009 13.297 -8.025 1.00 46.31 105 PHE A C 1
ATOM 811 O O . PHE A 1 105 ? 9.296 13.888 -8.834 1.00 46.31 105 PHE A O 1
ATOM 818 N N . SER A 1 106 ? 9.488 12.560 -7.032 1.00 40.06 106 SER A N 1
ATOM 819 C CA . SER A 1 106 ? 8.060 12.207 -6.894 1.00 40.06 106 SER A CA 1
ATOM 820 C C . SER A 1 106 ? 7.162 13.290 -6.258 1.00 40.06 106 SER A C 1
ATOM 822 O O . SER A 1 106 ? 5.948 13.249 -6.436 1.00 40.06 106 SER A O 1
ATOM 824 N N . ASP A 1 107 ? 7.705 14.305 -5.576 1.00 42.91 107 ASP A N 1
ATOM 825 C CA . ASP A 1 107 ? 6.878 15.225 -4.758 1.00 42.91 107 ASP A CA 1
ATOM 826 C C . ASP A 1 107 ? 6.404 16.487 -5.506 1.00 42.91 107 ASP A C 1
ATOM 828 O O . ASP A 1 107 ? 5.773 17.389 -4.939 1.00 42.91 107 ASP A O 1
ATOM 832 N N . ARG A 1 108 ? 6.688 16.605 -6.811 1.00 47.47 108 ARG A N 1
ATOM 833 C CA . ARG A 1 108 ? 6.394 17.849 -7.547 1.00 47.47 108 ARG A CA 1
ATOM 834 C C . ARG A 1 108 ? 4.902 18.140 -7.724 1.00 47.47 108 ARG A C 1
ATOM 836 O O . ARG A 1 108 ? 4.551 19.310 -7.837 1.00 47.47 108 ARG A O 1
ATOM 843 N N . LYS A 1 109 ? 4.022 17.135 -7.690 1.00 47.22 109 LYS A N 1
ATOM 844 C CA . LYS A 1 109 ? 2.567 17.378 -7.701 1.00 47.22 109 LYS A CA 1
ATOM 845 C C . LYS A 1 109 ? 2.038 17.824 -6.337 1.00 47.22 109 LYS A C 1
ATOM 847 O O . LYS A 1 109 ? 1.221 18.738 -6.281 1.00 47.22 109 LYS A O 1
ATOM 852 N N . GLU A 1 110 ? 2.567 17.272 -5.250 1.00 47.03 110 GLU A N 1
ATOM 853 C CA . GLU A 1 110 ? 2.111 17.595 -3.894 1.00 47.03 110 GLU A CA 1
ATOM 854 C C . GLU A 1 110 ? 2.530 19.014 -3.469 1.00 47.03 110 GLU A C 1
ATOM 856 O O . GLU A 1 110 ? 1.780 19.735 -2.810 1.00 47.03 110 GLU A O 1
ATOM 861 N N . THR A 1 111 ? 3.696 19.481 -3.934 1.00 49.47 111 THR A N 1
ATOM 862 C CA . THR A 1 111 ? 4.188 20.831 -3.608 1.00 49.47 111 THR A CA 1
ATOM 863 C C . THR A 1 111 ? 3.338 21.978 -4.159 1.00 49.47 111 THR A C 1
ATOM 865 O O . THR A 1 111 ? 3.326 23.041 -3.541 1.00 49.47 111 THR A O 1
ATOM 868 N N . GLU A 1 112 ? 2.614 21.817 -5.271 1.00 55.28 112 GLU A N 1
ATOM 869 C CA . GLU A 1 112 ? 1.743 22.889 -5.775 1.00 55.28 112 GLU A CA 1
ATOM 870 C C . GLU A 1 112 ? 0.399 22.927 -5.041 1.00 55.28 112 GLU A C 1
ATOM 872 O O . GLU A 1 112 ? -0.051 24.007 -4.658 1.00 55.28 112 GLU A O 1
ATOM 877 N N . GLU A 1 113 ? -0.199 21.776 -4.730 1.00 53.88 113 GLU A N 1
ATOM 878 C CA . GLU A 1 113 ? -1.435 21.722 -3.939 1.00 53.88 113 GLU A CA 1
ATOM 879 C C . GLU A 1 113 ? -1.208 22.217 -2.501 1.00 53.88 113 GLU A C 1
ATOM 881 O O . GLU A 1 113 ? -1.972 23.050 -2.004 1.00 53.88 113 GLU A O 1
ATOM 886 N N . LEU A 1 114 ? -0.093 21.837 -1.866 1.00 57.34 114 LEU A N 1
ATOM 887 C CA . LEU A 1 114 ? 0.285 22.322 -0.533 1.00 57.34 114 LEU A CA 1
ATOM 888 C C . LEU A 1 114 ? 0.573 23.831 -0.511 1.00 57.34 114 LEU A C 1
ATOM 890 O O . LEU A 1 114 ? 0.160 24.520 0.425 1.00 57.34 114 LEU A O 1
ATOM 894 N N . LYS A 1 115 ? 1.212 24.389 -1.550 1.00 64.06 115 LYS A N 1
ATOM 895 C CA . LYS A 1 115 ? 1.403 25.849 -1.668 1.00 64.06 115 LYS A CA 1
ATOM 896 C C . LYS A 1 115 ? 0.074 26.587 -1.818 1.00 64.06 115 LYS A C 1
ATOM 898 O O . LYS A 1 115 ? -0.075 27.681 -1.267 1.00 64.06 115 LYS A O 1
ATOM 903 N N . GLN A 1 116 ? -0.899 26.013 -2.529 1.00 68.31 116 GLN A N 1
ATOM 904 C CA . GLN A 1 116 ? -2.235 26.602 -2.655 1.00 68.31 116 GLN A CA 1
ATOM 905 C C . GLN A 1 116 ? -2.990 26.566 -1.322 1.00 68.31 116 GLN A C 1
ATOM 907 O O . GLN A 1 116 ? -3.555 27.585 -0.919 1.00 68.31 116 GLN A O 1
ATOM 912 N N . VAL A 1 117 ? -2.939 25.447 -0.591 1.00 69.44 117 VAL A N 1
ATOM 913 C CA . VAL A 1 117 ? -3.558 25.317 0.740 1.00 69.44 117 VAL A CA 1
ATOM 914 C C . VAL A 1 117 ? -2.941 26.305 1.735 1.00 69.44 117 VAL A C 1
ATOM 916 O O . VAL A 1 117 ? -3.669 27.067 2.373 1.00 69.44 117 VAL A O 1
ATOM 919 N N . GLN A 1 118 ? -1.611 26.413 1.784 1.00 68.94 118 GLN A N 1
ATOM 920 C CA . GLN A 1 118 ? -0.918 27.375 2.652 1.00 68.94 118 GLN A CA 1
ATOM 921 C C . GLN A 1 118 ? -1.229 28.835 2.283 1.00 68.94 118 GLN A C 1
ATOM 923 O O . GLN A 1 118 ? -1.389 29.690 3.159 1.00 68.94 118 GLN A O 1
ATOM 928 N N . LYS A 1 119 ? -1.370 29.149 0.987 1.00 72.88 119 LYS A N 1
ATOM 929 C CA . LYS A 1 119 ? -1.777 30.484 0.520 1.00 72.88 119 LYS A CA 1
ATOM 930 C C . LYS A 1 119 ? -3.225 30.805 0.906 1.00 72.88 119 LYS A C 1
ATOM 932 O O . LYS A 1 119 ? -3.512 31.945 1.281 1.00 72.88 119 LYS A O 1
ATOM 937 N N . MET A 1 120 ? -4.125 29.821 0.857 1.00 66.69 120 MET A N 1
ATOM 938 C CA . MET A 1 120 ? -5.509 29.966 1.320 1.00 66.69 120 MET A CA 1
ATOM 939 C C . MET A 1 120 ? -5.581 30.205 2.835 1.00 66.69 120 MET A C 1
ATOM 941 O O . MET A 1 120 ? -6.277 31.127 3.268 1.00 66.69 120 MET A O 1
ATOM 945 N N . GLU A 1 121 ? -4.809 29.473 3.641 1.00 74.00 121 GLU A N 1
ATOM 946 C CA . GLU A 1 121 ? -4.735 29.685 5.094 1.00 74.00 121 GLU A CA 1
ATOM 947 C C . GLU A 1 121 ? -4.136 31.050 5.461 1.00 74.00 121 GLU A C 1
ATOM 949 O O . GLU A 1 121 ? -4.684 31.769 6.302 1.00 74.00 121 GLU A O 1
ATOM 954 N N . ALA A 1 122 ? -3.069 31.476 4.777 1.00 65.25 122 ALA A N 1
ATOM 955 C CA . ALA A 1 122 ? -2.468 32.791 4.995 1.00 65.25 122 ALA A CA 1
ATOM 956 C C . ALA A 1 122 ? -3.446 33.938 4.675 1.00 65.25 122 ALA A C 1
ATOM 958 O O . ALA A 1 122 ? -3.466 34.957 5.373 1.00 65.25 122 ALA A O 1
ATOM 959 N N . ASN A 1 123 ? -4.287 33.776 3.650 1.00 71.38 123 ASN A N 1
ATOM 960 C CA . ASN A 1 123 ? -5.333 34.742 3.311 1.00 71.38 123 ASN A CA 1
ATOM 961 C C . ASN A 1 123 ? -6.477 34.739 4.334 1.00 71.38 123 ASN A C 1
ATOM 963 O O . ASN A 1 123 ? -6.967 35.810 4.695 1.00 71.38 123 ASN A O 1
ATOM 967 N N . LYS A 1 124 ? -6.848 33.570 4.872 1.00 74.12 124 LYS A N 1
ATOM 968 C CA . LYS A 1 124 ? -7.838 33.454 5.954 1.00 74.12 124 LYS A CA 1
ATOM 969 C C . LYS A 1 124 ? -7.388 34.222 7.203 1.00 74.12 124 LYS A C 1
ATOM 971 O O . LYS A 1 124 ? -8.138 35.049 7.717 1.00 74.12 124 LYS A O 1
ATOM 976 N N . ILE A 1 125 ? -6.124 34.056 7.601 1.00 68.94 125 ILE A N 1
ATOM 977 C CA . ILE A 1 125 ? -5.528 34.763 8.747 1.00 68.94 125 ILE A CA 1
ATOM 978 C C . ILE A 1 125 ? -5.440 36.279 8.494 1.00 68.94 125 ILE A C 1
ATOM 980 O O . ILE A 1 125 ? -5.668 37.077 9.406 1.00 68.94 125 ILE A O 1
ATOM 984 N N . LYS A 1 126 ? -5.118 36.717 7.268 1.00 67.44 126 LYS A N 1
ATOM 985 C CA . LYS A 1 126 ? -5.095 38.151 6.917 1.00 67.44 126 LYS A CA 1
ATOM 986 C C . LYS A 1 126 ? -6.488 38.783 6.982 1.00 67.44 126 LYS A C 1
ATOM 988 O O . LYS A 1 126 ? -6.613 39.888 7.507 1.00 67.44 126 LYS A O 1
ATOM 993 N N . ASN A 1 127 ? -7.520 38.078 6.520 1.00 63.81 127 ASN A N 1
ATOM 994 C CA . ASN A 1 127 ? -8.901 38.562 6.547 1.00 63.81 127 ASN A CA 1
ATOM 995 C C . ASN A 1 127 ? -9.461 38.639 7.976 1.00 63.81 127 ASN A C 1
ATOM 997 O O . ASN A 1 127 ? -10.107 39.626 8.328 1.00 63.81 127 ASN A O 1
ATOM 1001 N N . GLU A 1 128 ? -9.147 37.666 8.837 1.00 68.00 128 GLU A N 1
ATOM 1002 C CA . GLU A 1 128 ? -9.499 37.742 10.262 1.00 68.00 128 GLU A CA 1
ATOM 1003 C C . GLU A 1 128 ? -8.795 38.910 10.963 1.00 68.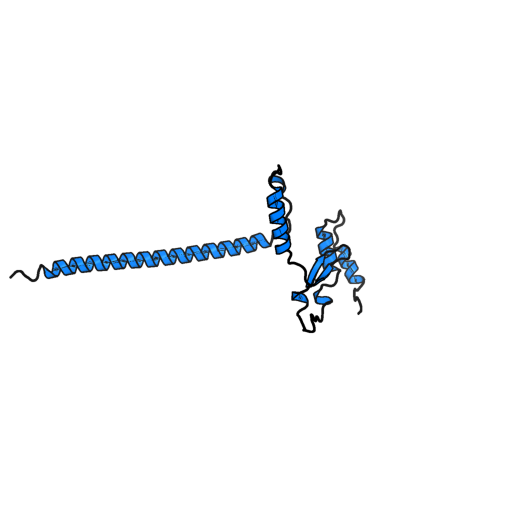00 128 GLU A C 1
ATOM 1005 O O . GLU A 1 128 ? -9.428 39.653 11.716 1.00 68.00 128 GLU A O 1
ATOM 1010 N N . LYS A 1 129 ? -7.511 39.152 10.664 1.00 66.69 129 LYS A N 1
ATOM 1011 C CA . LYS A 1 129 ? -6.769 40.303 11.208 1.00 66.69 129 LYS A CA 1
ATOM 1012 C C . LYS A 1 129 ? -7.332 41.646 10.731 1.00 66.69 129 LYS A C 1
ATOM 1014 O O . LYS A 1 129 ? -7.386 42.585 11.525 1.00 66.69 129 LYS A O 1
ATOM 1019 N N . ALA A 1 130 ? -7.781 41.748 9.479 1.00 64.25 130 ALA A N 1
ATOM 1020 C CA . ALA A 1 130 ? -8.446 42.946 8.965 1.00 64.25 130 ALA A CA 1
ATOM 1021 C C . ALA A 1 130 ? -9.772 43.223 9.701 1.00 64.25 130 ALA A C 1
ATOM 1023 O O . ALA A 1 130 ? -9.992 44.339 10.168 1.00 64.25 130 ALA A O 1
ATOM 1024 N N . ASN A 1 131 ? -10.591 42.189 9.922 1.00 64.56 131 ASN A N 1
ATOM 1025 C CA . ASN A 1 131 ? -11.862 42.307 10.644 1.00 64.56 131 ASN A CA 1
ATOM 1026 C C . ASN A 1 131 ? -11.664 42.718 12.121 1.00 64.56 131 ASN A C 1
ATOM 1028 O O . ASN A 1 131 ? -12.360 43.589 12.646 1.00 64.56 131 ASN A O 1
ATOM 1032 N N . VAL A 1 132 ? -10.647 42.166 12.796 1.00 70.50 132 VAL A N 1
ATOM 1033 C CA . VAL A 1 132 ? -10.287 42.567 14.171 1.00 70.50 132 VAL A CA 1
ATOM 1034 C C . VAL A 1 132 ? -9.824 44.030 14.234 1.00 70.50 132 VAL A C 1
ATOM 1036 O O . VAL A 1 132 ? -10.158 44.754 15.180 1.00 70.50 132 VAL A O 1
ATOM 1039 N N . ASN A 1 133 ? -9.096 44.507 13.225 1.00 66.81 133 ASN A N 1
ATOM 1040 C CA . ASN A 1 133 ? -8.655 45.900 13.155 1.00 66.81 133 ASN A CA 1
ATOM 1041 C C . ASN A 1 133 ? -9.830 46.875 12.951 1.00 66.81 133 ASN A C 1
ATOM 1043 O O . ASN A 1 133 ? -9.875 47.912 13.617 1.00 66.81 133 ASN A O 1
ATOM 1047 N N . ASP A 1 134 ? -10.832 46.518 12.145 1.00 68.62 134 ASP A N 1
ATOM 1048 C CA . ASP A 1 134 ? -12.043 47.333 11.968 1.00 68.62 134 ASP A CA 1
ATOM 1049 C C . ASP A 1 134 ? -12.904 47.385 13.241 1.00 68.62 134 ASP A C 1
ATOM 1051 O O . ASP A 1 134 ? -13.332 48.460 13.680 1.00 68.62 134 ASP A O 1
ATOM 1055 N N . LEU A 1 135 ? -13.075 46.251 13.928 1.00 64.44 135 LEU A N 1
ATOM 1056 C CA . LEU A 1 135 ? -13.762 46.183 15.225 1.00 64.44 135 LEU A CA 1
ATOM 1057 C C . LEU A 1 135 ? -13.055 47.008 16.311 1.00 64.44 135 LEU A C 1
ATOM 1059 O O . LEU A 1 135 ? -13.707 47.654 17.142 1.00 64.44 135 LEU A O 1
ATOM 1063 N N . THR A 1 136 ? -11.721 47.027 16.320 1.00 66.81 136 THR A N 1
ATOM 1064 C CA . THR A 1 136 ? -10.957 47.851 17.271 1.00 66.81 136 THR A CA 1
ATOM 1065 C C . THR A 1 136 ? -10.999 49.340 16.907 1.00 66.81 136 THR A C 1
ATOM 1067 O O . THR A 1 136 ? -11.078 50.182 17.812 1.00 66.81 136 THR A O 1
ATOM 1070 N N . ALA A 1 137 ? -11.046 49.693 15.618 1.00 67.50 137 ALA A N 1
ATOM 1071 C CA . ALA A 1 137 ? -11.242 51.064 15.145 1.00 67.50 137 ALA A CA 1
ATOM 1072 C C . ALA A 1 137 ? -12.635 51.615 15.512 1.00 67.50 137 ALA A C 1
ATOM 1074 O O . ALA A 1 137 ? -12.741 52.746 16.009 1.00 67.50 137 ALA A O 1
ATOM 1075 N N . LEU A 1 138 ? -13.691 50.805 15.379 1.00 64.25 138 LEU A N 1
ATOM 1076 C CA . LEU A 1 138 ? -15.051 51.148 15.813 1.00 64.25 138 LEU A CA 1
ATOM 1077 C C . LEU A 1 138 ? -15.128 51.355 17.333 1.00 64.25 138 LEU A C 1
ATOM 1079 O O . LEU A 1 138 ? -15.632 52.386 17.790 1.00 64.25 138 LEU A O 1
ATOM 1083 N N . LYS A 1 139 ? -14.532 50.456 18.133 1.00 70.50 139 LYS A N 1
ATOM 1084 C CA . LYS A 1 139 ? -14.470 50.605 19.603 1.00 70.50 139 LYS A CA 1
ATOM 1085 C C . LYS A 1 139 ? -13.741 51.887 20.032 1.00 70.50 139 LYS A C 1
ATOM 1087 O O . LYS A 1 139 ? -14.229 52.611 20.902 1.00 70.50 139 LYS A O 1
ATOM 1092 N N . ARG A 1 140 ? -12.610 52.230 19.398 1.00 68.19 140 ARG A N 1
ATOM 1093 C CA . ARG A 1 140 ? -11.868 53.485 19.667 1.00 68.19 140 ARG A CA 1
ATOM 1094 C C . ARG A 1 140 ? -12.666 54.736 19.293 1.00 68.19 140 ARG A C 1
ATOM 1096 O O . ARG A 1 140 ? -12.535 55.774 19.948 1.00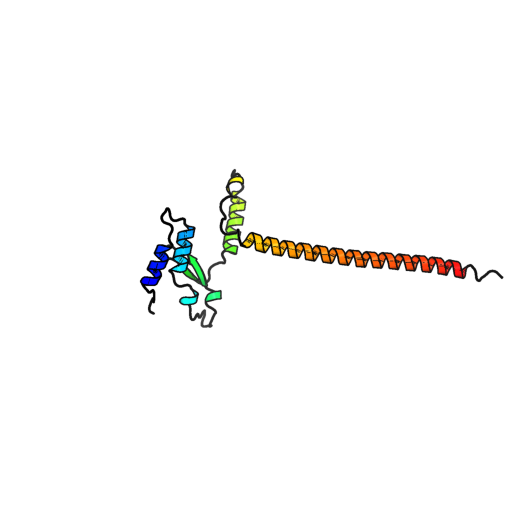 68.19 140 ARG A O 1
ATOM 1103 N N . SER A 1 141 ? -13.476 54.654 18.243 1.00 67.69 141 SER A N 1
ATOM 1104 C CA . SER A 1 141 ? -14.339 55.748 17.786 1.00 67.69 141 SER A CA 1
ATOM 1105 C C . SER A 1 141 ? -15.501 55.981 18.756 1.00 67.69 141 SER A C 1
ATOM 1107 O O . SER A 1 141 ? -15.707 57.114 19.195 1.00 67.69 141 SER A O 1
ATOM 1109 N N . GLY A 1 142 ? -16.166 54.910 19.206 1.00 65.25 142 GLY A N 1
ATOM 1110 C CA . GLY A 1 142 ? -17.206 54.966 20.241 1.00 65.25 142 GLY A CA 1
ATOM 1111 C C . GLY A 1 142 ? -16.702 55.548 21.567 1.00 65.25 142 GLY A C 1
ATOM 1112 O O . GLY A 1 142 ? -17.327 56.450 22.128 1.00 65.25 142 GLY A O 1
ATOM 1113 N N . LEU A 1 143 ? -15.508 55.140 22.022 1.00 63.91 143 LEU A N 1
ATOM 1114 C CA . LEU A 1 143 ? -14.887 55.690 23.237 1.00 63.91 143 LEU A CA 1
ATOM 1115 C C . LEU A 1 143 ? -14.601 57.202 23.125 1.00 63.91 143 LEU A C 1
ATOM 1117 O O . LEU A 1 143 ? -14.720 57.946 24.103 1.00 63.91 143 LEU A O 1
ATOM 1121 N N . ARG A 1 144 ? -14.239 57.684 21.925 1.00 60.62 144 ARG A N 1
ATOM 1122 C CA . ARG A 1 144 ? -14.042 59.118 21.642 1.00 60.62 144 ARG A CA 1
ATOM 1123 C C . ARG A 1 144 ? -15.354 59.903 21.689 1.00 60.62 144 ARG A C 1
ATOM 1125 O O . ARG A 1 144 ? -15.358 61.016 22.220 1.00 60.62 144 ARG A O 1
ATOM 1132 N N . ILE A 1 145 ? -16.448 59.345 21.168 1.00 61.72 145 ILE A N 1
ATOM 1133 C CA . ILE A 1 145 ? -17.778 59.976 21.194 1.00 61.72 145 ILE A CA 1
ATOM 1134 C C . ILE A 1 145 ? -18.284 60.086 22.637 1.00 61.72 145 ILE A C 1
ATOM 1136 O O . ILE A 1 145 ? -18.673 61.179 23.052 1.00 61.72 145 ILE A O 1
ATOM 1140 N N . LEU A 1 146 ? -18.169 59.017 23.434 1.00 57.69 146 LEU A N 1
ATOM 1141 C CA . LEU A 1 146 ? -18.527 59.031 24.858 1.00 57.69 146 LEU A CA 1
ATOM 1142 C C . LEU A 1 146 ? -17.723 60.084 25.637 1.00 57.69 146 LEU A C 1
ATOM 1144 O O . LEU A 1 146 ? -18.303 60.893 26.359 1.00 57.69 146 LEU A O 1
ATOM 1148 N N . ARG A 1 147 ? -16.402 60.178 25.423 1.00 59.84 147 ARG A N 1
ATOM 1149 C CA . ARG A 1 147 ? -15.566 61.221 26.055 1.00 59.84 147 ARG A CA 1
ATOM 1150 C C . ARG A 1 147 ? -15.967 62.648 25.653 1.00 59.84 147 ARG A C 1
ATOM 1152 O O . ARG A 1 147 ? -15.935 63.547 26.496 1.00 59.84 147 ARG A O 1
ATOM 1159 N N . LYS A 1 148 ? -16.355 62.885 24.393 1.00 61.00 148 LYS A N 1
ATOM 1160 C CA . LYS A 1 148 ? -16.871 64.195 23.943 1.00 61.00 148 LYS A CA 1
ATOM 1161 C C . LYS A 1 148 ? -18.251 64.506 24.542 1.00 61.00 148 LYS A C 1
ATOM 1163 O O . LYS A 1 148 ? -18.491 65.655 24.911 1.00 61.00 148 LYS A O 1
ATOM 1168 N N . GLY A 1 149 ? -19.120 63.503 24.676 1.00 57.69 149 GLY A N 1
ATOM 1169 C CA . GLY A 1 149 ? -20.435 63.612 25.315 1.00 57.69 149 GLY A CA 1
ATOM 1170 C C . GLY A 1 149 ? -20.343 63.954 26.803 1.00 57.69 149 GLY A C 1
ATOM 1171 O O . GLY A 1 149 ? -20.982 64.906 27.244 1.00 57.69 149 GLY A O 1
ATOM 1172 N N . VAL A 1 150 ? -19.461 63.278 27.548 1.00 58.47 150 VAL A N 1
ATOM 1173 C CA . VAL A 1 150 ? -19.183 63.570 28.968 1.00 58.47 150 VAL A CA 1
ATOM 1174 C C . VAL A 1 150 ? -18.665 65.003 29.148 1.00 58.47 150 VAL A C 1
ATOM 1176 O O . VAL A 1 150 ? -19.180 65.744 29.983 1.00 58.47 150 VAL A O 1
ATOM 1179 N N . ARG A 1 151 ? -17.725 65.464 28.304 1.00 57.38 151 ARG A N 1
ATOM 1180 C CA . ARG A 1 151 ? -17.231 66.857 28.352 1.00 57.38 151 ARG A CA 1
ATOM 1181 C C . ARG A 1 151 ? -18.313 67.899 28.035 1.00 57.38 151 ARG A C 1
ATOM 1183 O O . ARG A 1 151 ? -18.305 68.971 28.638 1.00 57.38 151 ARG A O 1
ATOM 1190 N N . LYS A 1 152 ? -19.240 67.618 27.107 1.00 57.59 152 LYS A N 1
ATOM 1191 C CA . LYS A 1 152 ? -20.378 68.513 26.810 1.00 57.59 152 LYS A CA 1
ATOM 1192 C C . LYS A 1 152 ? -21.429 68.505 27.930 1.00 57.59 152 LYS A C 1
ATOM 1194 O O . LYS A 1 152 ? -21.944 69.569 28.259 1.00 57.59 152 LYS A O 1
ATOM 1199 N N . GLY A 1 153 ? -21.693 67.355 28.555 1.00 53.53 153 GLY A N 1
ATOM 1200 C CA . GLY A 1 153 ? -22.598 67.225 29.704 1.00 53.53 153 GLY A CA 1
ATOM 1201 C C . GLY A 1 153 ? -22.110 67.980 30.945 1.00 53.53 153 GLY A C 1
ATOM 1202 O O . GLY A 1 153 ? -22.886 68.714 31.556 1.00 53.53 153 GLY A O 1
ATOM 1203 N N . SER A 1 154 ? -20.812 67.904 31.264 1.00 55.56 154 SER A N 1
ATOM 1204 C CA . SER A 1 154 ? -20.225 68.669 32.377 1.00 55.56 154 SER A CA 1
ATOM 1205 C C . SER A 1 154 ? -20.222 70.183 32.136 1.00 55.56 154 SER A C 1
ATOM 1207 O O . SER A 1 154 ? -20.428 70.940 33.078 1.00 55.56 154 SER A O 1
ATOM 1209 N N . LYS A 1 155 ? -20.060 70.651 30.888 1.00 55.62 155 LYS A N 1
ATOM 1210 C CA . LYS A 1 155 ? -20.165 72.090 30.570 1.00 55.62 155 LYS A CA 1
ATOM 1211 C C . LYS A 1 155 ? -21.607 72.610 30.595 1.00 55.62 155 LYS A C 1
ATOM 1213 O O . LYS A 1 155 ? -21.817 73.759 30.962 1.00 55.62 155 LYS A O 1
ATOM 1218 N N . LYS A 1 156 ? -22.602 71.778 30.259 1.00 53.50 156 LYS A N 1
ATOM 1219 C CA . LYS A 1 156 ? -24.023 72.176 30.268 1.00 53.50 156 LYS A CA 1
ATOM 1220 C C . LYS A 1 156 ? -24.615 72.256 31.685 1.00 53.50 156 LYS A C 1
ATOM 1222 O O . LYS A 1 156 ? -25.503 73.068 31.907 1.00 53.50 156 LYS A O 1
ATOM 1227 N N . ARG A 1 157 ? -24.082 71.502 32.662 1.00 50.81 157 ARG A N 1
ATOM 1228 C CA . ARG A 1 157 ? -24.438 71.654 34.092 1.00 50.81 157 ARG A CA 1
ATOM 1229 C C . ARG A 1 157 ? -23.857 72.907 34.755 1.00 50.81 157 ARG A C 1
ATOM 1231 O O . ARG A 1 157 ? -24.447 73.384 35.713 1.00 50.81 157 ARG A O 1
ATOM 1238 N N . LEU A 1 158 ? -22.756 73.464 34.246 1.00 53.16 158 LEU A N 1
ATOM 1239 C CA . LEU A 1 158 ? -22.155 74.687 34.802 1.00 53.16 158 LEU A CA 1
ATOM 1240 C C . LEU A 1 158 ? -22.798 75.992 34.283 1.00 53.16 158 LEU A C 1
ATOM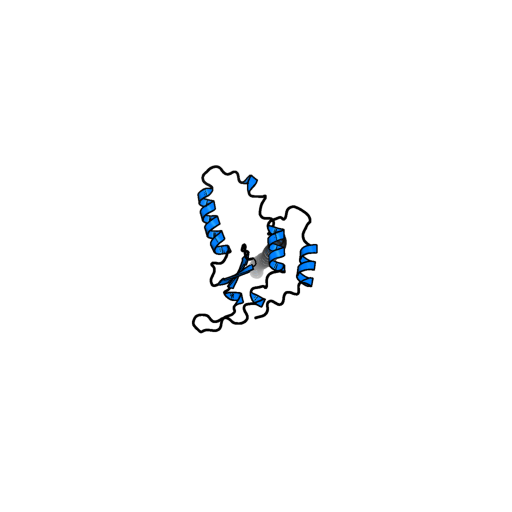 1242 O O . LEU A 1 158 ? -22.496 77.060 34.803 1.00 53.16 158 LEU A O 1
ATOM 1246 N N . ALA A 1 159 ? -23.669 75.917 33.268 1.00 55.06 159 ALA A N 1
ATOM 1247 C CA . ALA A 1 159 ? -24.302 77.075 32.620 1.00 55.06 159 ALA A CA 1
ATOM 1248 C C . ALA A 1 159 ? -25.811 77.229 32.926 1.00 55.06 159 ALA A C 1
ATOM 1250 O O . ALA A 1 159 ? -26.465 78.077 32.334 1.00 55.06 159 ALA A O 1
ATOM 1251 N N . LEU A 1 160 ? -26.361 76.429 33.848 1.00 55.00 160 LEU A N 1
ATOM 1252 C CA . LEU A 1 160 ? -27.759 76.498 34.321 1.00 55.00 160 LEU A CA 1
ATOM 1253 C C . LEU A 1 160 ? -27.856 76.799 35.833 1.00 55.00 160 LEU A C 1
ATOM 1255 O O . LEU A 1 160 ? -28.883 76.559 36.454 1.00 55.00 160 LEU A O 1
ATOM 1259 N N . GLY A 1 161 ? -26.776 77.323 36.421 1.00 52.12 161 GLY A N 1
ATOM 1260 C CA . GLY A 1 161 ? -26.664 77.652 37.847 1.00 52.12 161 GLY A CA 1
ATOM 1261 C C . GLY A 1 161 ? -25.986 78.999 38.098 1.00 52.12 161 GLY A C 1
ATOM 1262 O O . GLY A 1 161 ? -25.143 79.103 38.983 1.00 52.12 161 GLY A O 1
ATOM 1263 N N . LYS A 1 162 ? -26.300 80.007 37.279 1.00 49.28 162 LYS A N 1
ATOM 1264 C CA . LYS A 1 162 ? -26.024 81.418 37.572 1.00 49.28 162 LYS A CA 1
ATOM 1265 C C . LYS A 1 162 ? -27.264 82.231 37.203 1.00 49.28 162 LYS A C 1
ATOM 1267 O O . LYS A 1 162 ? -27.413 82.635 36.053 1.00 49.28 162 LYS A O 1
ATOM 1272 N N . SER A 1 163 ? -28.156 82.366 38.180 1.00 42.38 163 SER A N 1
ATOM 1273 C CA . SER A 1 163 ? -29.051 83.511 38.341 1.00 42.38 163 SER A CA 1
ATOM 1274 C C . SER A 1 163 ? -28.561 84.314 39.535 1.00 42.38 163 SER A C 1
ATOM 1276 O O . SER A 1 163 ? -27.863 83.708 40.382 1.00 42.38 163 SER A O 1
#

Sequence (163 aa):
MGLGNNTSEISALYEDLPAGEIEGDDMKDFMAKVTPSCRDILKHCRWAGFPINCLEVFSEIITDDGLCCSFNTIPQYLLNRQLDAQLSELKISGYNQSSINKTTFSDRKETEELKQVQKMEANKIKNEKANVNDLTALKRSGLRILRKGVRKGSKKRLALGKS

pLDDT: mean 70.47, std 16.01, range [38.56, 97.44]